Protein AF-A0A8B8E9V6-F1 (afdb_monomer_lite)

Sequence (144 aa):
MQKLHNLKGKLLKSVQPKSGNVPADVASTQSGDLVYSDYHDRSINLVSGTQIHTLIKLRGWKPLGLCIAYFGSLLVIKASDDGKQTKVVCHSHSMEQHSIQWDDQADAVVVVSAAGILRFMYTGPPSTHRESSRPYGITTDPDV

Secondary structure (DSSP, 8-state):
-EEEE-TT--EEEEE--TTSSPPS-EEE-TTS-EEEEETTTTEEEEEETTEEEEEEE-SSEEEEEEEE-TTS-EEEEEEETTSS-EEEEEEETTEEEEEEEEETTTTEEEEEETTS-EEEEEEPP--SS------S-----TT-

Organism: Crassostrea virginica (NCBI:txid6565)

Radius of gyration: 17.25 Å; chains: 1; bounding box: 38×28×51 Å

Foldseek 3Di:
DDFDADPVRHTDADEQPPVNDDFLEWDADPVRWIWTFDQVQQFIWIHDHHDIDTLDHDDQKGWHDWDAANQRWIWTWIAGPV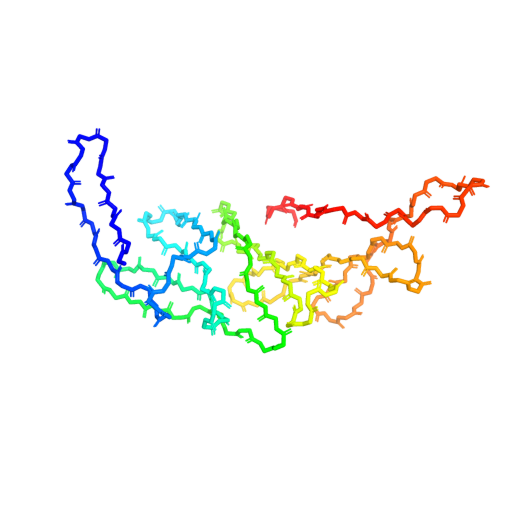RPWIKIFIDDPSQTAWMWTQDPVVLWIWIAGSVRHTDDTGHDDDDPDPDRPHDPDDDDRSVD

Structure (mmCIF, N/CA/C/O backbone):
data_AF-A0A8B8E9V6-F1
#
_entry.id   AF-A0A8B8E9V6-F1
#
loop_
_atom_site.group_PDB
_atom_site.id
_atom_site.type_symbol
_atom_site.label_atom_id
_atom_site.label_alt_id
_atom_site.label_comp_id
_atom_site.label_asym_id
_atom_site.label_entity_id
_atom_site.label_seq_id
_atom_site.pdbx_PDB_ins_code
_atom_site.Cartn_x
_atom_site.Cartn_y
_atom_site.Cartn_z
_atom_site.occupancy
_atom_site.B_iso_or_equiv
_atom_site.auth_seq_id
_atom_site.auth_comp_id
_atom_site.auth_asym_id
_atom_site.auth_atom_id
_atom_site.pdbx_PDB_model_num
ATOM 1 N N . MET A 1 1 ? -19.086 1.839 8.302 1.00 74.56 1 MET A N 1
ATOM 2 C CA . MET A 1 1 ? -18.579 1.798 9.697 1.00 74.56 1 MET A CA 1
ATOM 3 C C . MET A 1 1 ? -17.810 0.501 9.879 1.00 74.56 1 MET A C 1
ATOM 5 O O . MET A 1 1 ? -18.382 -0.546 9.604 1.00 74.56 1 MET A O 1
ATOM 9 N N . GLN A 1 2 ? -16.540 0.559 10.282 1.00 75.62 2 GLN A N 1
ATOM 10 C CA . GLN A 1 2 ? -15.755 -0.626 10.627 1.00 75.62 2 GLN A CA 1
ATOM 11 C C . GLN A 1 2 ? -15.931 -0.961 12.104 1.00 75.62 2 GLN A C 1
ATOM 13 O O . GLN A 1 2 ? -15.924 -0.073 12.956 1.00 75.62 2 GLN A O 1
ATOM 18 N N . LYS A 1 3 ? -16.094 -2.249 12.394 1.00 82.19 3 LYS A N 1
ATOM 19 C CA . LYS A 1 3 ? -16.312 -2.772 13.739 1.00 82.19 3 LYS A CA 1
ATOM 20 C C . LYS A 1 3 ? -15.328 -3.905 13.991 1.00 82.19 3 LYS A C 1
ATOM 22 O O . LYS A 1 3 ? -15.264 -4.846 13.207 1.00 82.19 3 LYS A O 1
ATOM 27 N N . LEU A 1 4 ? -14.576 -3.804 15.080 1.00 78.38 4 LEU A N 1
ATOM 28 C CA . LEU A 1 4 ? -13.668 -4.844 15.541 1.00 78.38 4 LEU A CA 1
ATOM 29 C C . LEU A 1 4 ? -14.365 -5.651 16.628 1.00 78.38 4 LEU A C 1
ATOM 31 O O . LEU A 1 4 ? -14.780 -5.085 17.640 1.00 78.38 4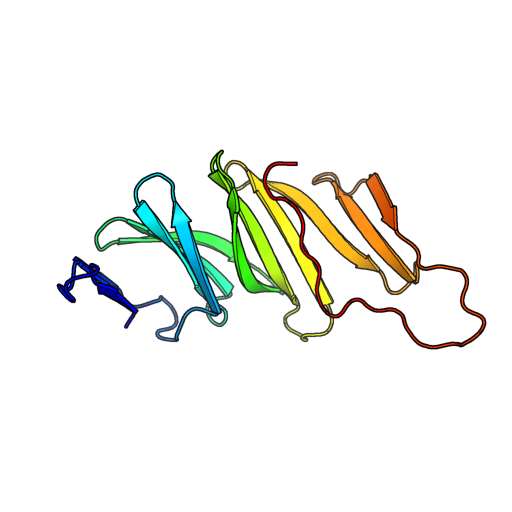 LEU A O 1
ATOM 35 N N . HIS A 1 5 ? -14.449 -6.962 16.444 1.00 85.56 5 HIS A N 1
ATOM 36 C CA . HIS A 1 5 ? -15.003 -7.885 17.426 1.00 85.56 5 HIS A CA 1
ATOM 37 C C . HIS A 1 5 ? -13.908 -8.811 17.956 1.00 85.56 5 HIS A C 1
ATOM 39 O O . HIS A 1 5 ? -12.974 -9.148 17.233 1.00 85.56 5 HIS A O 1
ATOM 45 N N . ASN A 1 6 ? -14.020 -9.239 19.214 1.00 85.25 6 ASN A N 1
ATOM 46 C CA . ASN A 1 6 ? -13.220 -10.363 19.697 1.00 85.25 6 ASN A CA 1
ATOM 47 C C . ASN A 1 6 ? -13.800 -11.700 19.196 1.00 85.25 6 ASN A C 1
ATOM 49 O O . ASN A 1 6 ? -14.915 -11.749 18.682 1.00 85.25 6 ASN A O 1
ATOM 53 N N . LEU A 1 7 ? -13.080 -12.805 19.417 1.00 92.12 7 LEU A N 1
ATOM 54 C CA . LEU A 1 7 ? -13.516 -14.151 19.006 1.00 92.12 7 LEU A CA 1
ATOM 55 C C . LEU A 1 7 ? -14.828 -14.618 19.665 1.00 92.12 7 LEU A C 1
ATOM 57 O O . LEU A 1 7 ? -15.448 -15.565 19.199 1.00 92.12 7 LEU A O 1
ATOM 61 N N . LYS A 1 8 ? -15.273 -13.949 20.737 1.00 95.69 8 LYS A N 1
ATOM 62 C CA . LYS A 1 8 ? -16.569 -14.186 21.394 1.00 95.69 8 LYS A CA 1
ATOM 63 C C . LYS A 1 8 ? -17.690 -13.293 20.831 1.00 95.69 8 LYS A C 1
ATOM 65 O O . LYS A 1 8 ? -18.775 -13.257 21.399 1.00 95.69 8 LYS A O 1
ATOM 70 N N . GLY A 1 9 ? -17.427 -12.517 19.7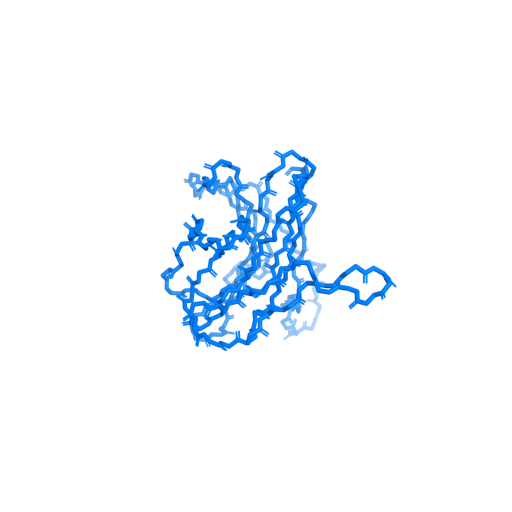76 1.00 91.50 9 GLY A N 1
ATOM 71 C CA . GLY A 1 9 ? -18.377 -11.597 19.143 1.00 91.50 9 GLY A CA 1
ATOM 72 C C . GLY A 1 9 ? -18.549 -10.240 19.841 1.00 91.50 9 GLY A C 1
ATOM 73 O O . GLY A 1 9 ? -19.269 -9.376 19.335 1.00 91.50 9 GLY A O 1
ATOM 74 N N . LYS A 1 10 ? -17.875 -9.984 20.972 1.00 93.44 10 LYS A N 1
ATOM 75 C CA . LYS A 1 10 ? -17.970 -8.695 21.683 1.00 93.44 10 LYS A CA 1
ATOM 76 C C . LYS A 1 10 ? -17.322 -7.590 20.850 1.00 93.44 10 LYS A C 1
ATOM 78 O O . LYS A 1 10 ? -16.154 -7.706 20.484 1.00 93.44 10 LYS A O 1
ATOM 83 N N . LEU A 1 11 ? -18.057 -6.504 20.615 1.00 88.31 11 LEU A N 1
ATOM 84 C CA . LEU A 1 11 ? -17.540 -5.292 19.978 1.00 88.31 11 LEU A CA 1
ATOM 85 C C . LEU A 1 11 ? -16.452 -4.655 20.858 1.00 88.31 11 LEU A C 1
ATOM 87 O O . LEU A 1 11 ? -16.696 -4.352 22.026 1.00 88.31 11 LEU A O 1
ATOM 91 N N . LEU A 1 12 ? -15.261 -4.463 20.295 1.00 81.56 12 LEU A N 1
ATOM 92 C CA . LEU A 1 12 ? -14.113 -3.837 20.950 1.00 81.56 12 LEU A CA 1
ATOM 93 C C . LEU A 1 12 ? -13.917 -2.388 20.502 1.00 81.56 12 LEU A C 1
ATOM 95 O O . LEU A 1 12 ? -13.723 -1.510 21.336 1.00 81.56 12 LEU A O 1
ATOM 99 N N . LYS A 1 13 ? -13.956 -2.137 19.189 1.00 79.62 13 LYS A N 1
ATOM 100 C CA . LYS A 1 13 ? -13.761 -0.807 18.592 1.00 79.62 13 LYS A CA 1
ATOM 101 C C . LYS A 1 13 ? -14.760 -0.609 17.455 1.00 79.62 13 LYS A C 1
ATOM 103 O O . LYS A 1 13 ? -15.102 -1.559 16.752 1.00 79.62 13 LYS A O 1
ATOM 108 N N . SER A 1 14 ? -15.208 0.626 17.263 1.00 85.06 14 SER A N 1
ATOM 109 C CA . SER A 1 14 ? -16.033 1.027 16.126 1.00 85.06 14 SER A CA 1
ATOM 110 C C . SER A 1 14 ? -15.533 2.364 15.612 1.00 85.06 14 SER A C 1
ATOM 112 O O . SER A 1 14 ? -15.409 3.313 16.382 1.00 85.06 14 SER A O 1
ATOM 114 N N . VAL A 1 15 ? -15.242 2.433 14.320 1.00 85.25 15 VAL A N 1
ATOM 115 C CA . VAL A 1 15 ? -14.658 3.613 13.689 1.00 85.25 15 VAL A CA 1
ATOM 116 C C . VAL A 1 15 ? -15.256 3.800 12.303 1.00 85.25 15 VAL A C 1
ATOM 118 O O . VAL A 1 15 ? -15.555 2.835 11.593 1.00 85.25 15 VAL A O 1
ATOM 121 N N . GLN A 1 16 ? -15.488 5.045 11.908 1.00 89.00 16 GLN A N 1
ATOM 122 C CA . GLN A 1 16 ? -15.926 5.360 10.557 1.00 89.00 16 GLN A CA 1
ATOM 123 C C . GLN A 1 16 ? -14.704 5.753 9.722 1.00 89.00 16 GLN A C 1
ATOM 125 O O . GLN A 1 16 ? -14.058 6.740 10.065 1.00 89.00 16 GLN A O 1
ATOM 130 N N . PRO A 1 17 ? -14.372 5.004 8.654 1.00 88.88 17 PRO A N 1
ATOM 131 C CA . PRO A 1 17 ? -13.321 5.403 7.722 1.00 88.88 17 PRO A CA 1
ATOM 132 C C . PRO A 1 17 ? -13.578 6.802 7.163 1.00 88.88 17 PRO A C 1
ATOM 134 O O . PRO A 1 17 ? -14.738 7.204 7.033 1.00 88.88 17 PRO A O 1
ATOM 137 N N . LYS A 1 18 ? -12.515 7.532 6.811 1.00 89.69 18 LYS A N 1
ATOM 138 C CA . LYS A 1 18 ? -12.615 8.935 6.377 1.00 89.69 18 LYS A CA 1
ATOM 139 C C . LYS A 1 18 ? -13.528 9.123 5.169 1.00 89.69 18 LYS A C 1
ATOM 141 O O . LYS A 1 18 ? -14.359 10.025 5.186 1.00 89.69 18 LYS A O 1
ATOM 146 N N . SER A 1 19 ? -13.419 8.263 4.157 1.00 92.62 19 SER A N 1
ATOM 147 C CA . SER A 1 19 ? -14.313 8.317 2.993 1.00 92.62 19 SER A CA 1
ATOM 148 C C . SER A 1 19 ? -15.717 7.766 3.258 1.00 92.62 19 SER A C 1
ATOM 150 O O . SER A 1 19 ? -16.581 7.850 2.391 1.00 92.62 19 SER A O 1
ATOM 152 N N . GLY A 1 20 ? -15.955 7.159 4.425 1.00 90.88 20 GLY A N 1
ATOM 153 C CA . GLY A 1 20 ? -17.183 6.431 4.743 1.00 90.88 20 GLY A CA 1
ATOM 154 C C . GLY A 1 20 ? -17.291 5.048 4.087 1.00 90.88 20 GLY A C 1
ATOM 155 O O . GLY A 1 20 ? -18.161 4.270 4.487 1.00 90.88 20 GLY A O 1
ATOM 156 N N . ASN A 1 21 ? -16.397 4.715 3.151 1.00 90.69 21 ASN A N 1
ATOM 157 C CA . ASN A 1 21 ? -16.391 3.447 2.423 1.00 90.69 21 ASN A CA 1
ATOM 158 C C . ASN A 1 21 ? -15.693 2.328 3.202 1.00 90.69 21 ASN A C 1
ATOM 160 O O . ASN A 1 21 ? -15.050 2.551 4.230 1.00 90.69 21 ASN A O 1
ATOM 164 N N . VAL A 1 22 ? -15.836 1.099 2.707 1.00 89.56 22 VAL A N 1
ATOM 165 C CA . VAL A 1 22 ? -15.063 -0.041 3.203 1.00 89.56 22 VAL A CA 1
ATOM 166 C C . VAL A 1 22 ? -13.599 0.150 2.784 1.00 89.56 22 VAL A C 1
ATOM 168 O O . VAL A 1 22 ? -13.350 0.447 1.614 1.00 89.56 22 VAL A O 1
ATOM 171 N N . PRO A 1 23 ? -12.634 0.016 3.708 1.00 93.50 23 PRO A N 1
ATOM 172 C CA . PRO A 1 23 ? -11.223 0.038 3.354 1.00 93.50 23 PRO A CA 1
ATOM 173 C C . PRO A 1 23 ? -10.863 -1.059 2.359 1.00 93.50 23 PRO A C 1
ATOM 175 O O . PRO A 1 23 ? -11.450 -2.140 2.400 1.00 93.50 23 PRO A O 1
ATOM 178 N N . ALA A 1 24 ? -9.903 -0.777 1.481 1.00 94.12 24 ALA A N 1
ATOM 179 C CA . ALA A 1 24 ? -9.452 -1.755 0.494 1.00 94.12 24 ALA A CA 1
ATOM 180 C C . ALA A 1 24 ? -8.688 -2.913 1.153 1.00 94.12 24 ALA A C 1
ATOM 182 O O . ALA A 1 24 ? -8.791 -4.047 0.699 1.00 94.12 24 ALA A O 1
ATOM 183 N N . ASP A 1 25 ? -7.978 -2.624 2.243 1.00 94.31 25 ASP A N 1
ATOM 184 C CA . ASP A 1 25 ? -7.252 -3.595 3.047 1.00 94.31 25 ASP A CA 1
ATOM 185 C C . ASP A 1 25 ? -7.065 -3.094 4.489 1.00 94.31 25 ASP A C 1
ATOM 187 O O . ASP A 1 25 ? -7.196 -1.894 4.780 1.00 94.31 25 ASP A O 1
ATOM 191 N N . VAL A 1 26 ? -6.767 -4.024 5.398 1.00 92.25 26 VAL A N 1
ATOM 192 C CA . VAL A 1 26 ? -6.490 -3.765 6.812 1.00 92.25 26 VAL A CA 1
ATOM 193 C C . VAL A 1 26 ? -5.322 -4.615 7.311 1.00 92.25 26 VAL A C 1
ATOM 195 O O . VAL A 1 26 ? -5.208 -5.793 6.999 1.00 92.25 26 VAL A O 1
ATOM 198 N N . ALA A 1 27 ? -4.496 -4.033 8.170 1.00 91.62 27 ALA A N 1
ATOM 199 C CA . ALA A 1 27 ? -3.425 -4.716 8.885 1.00 91.62 27 ALA A CA 1
ATOM 200 C C . ALA A 1 27 ? -3.442 -4.307 10.363 1.00 91.62 27 ALA A C 1
ATOM 202 O O . ALA A 1 27 ? -4.014 -3.277 10.728 1.00 91.62 27 ALA A O 1
ATOM 203 N N . SER A 1 28 ? -2.814 -5.095 11.230 1.00 88.25 28 SER A N 1
ATOM 204 C CA . SER A 1 28 ? -2.644 -4.753 12.645 1.00 88.25 28 SER A CA 1
ATOM 205 C C . SER A 1 28 ? -1.192 -4.425 12.965 1.00 88.25 28 SER A C 1
ATOM 207 O O . SER A 1 28 ? -0.286 -5.116 12.506 1.00 88.25 28 SER A O 1
ATOM 209 N N . THR A 1 29 ? -0.969 -3.411 13.793 1.00 87.94 29 THR A N 1
ATOM 210 C CA . THR A 1 29 ? 0.343 -3.122 14.381 1.00 87.94 29 THR A CA 1
ATOM 211 C C . THR A 1 29 ? 0.671 -4.119 15.497 1.00 87.94 29 THR A C 1
ATOM 213 O O . THR A 1 29 ? -0.217 -4.785 16.036 1.00 87.94 29 THR A O 1
ATOM 216 N N . GLN A 1 30 ? 1.934 -4.157 15.934 1.00 84.44 30 GLN A N 1
ATOM 217 C CA . GLN A 1 30 ? 2.335 -4.920 17.125 1.00 84.44 30 GLN A CA 1
ATOM 218 C C . GLN A 1 30 ? 1.602 -4.480 18.405 1.00 84.44 30 GLN A C 1
ATOM 220 O O . GLN A 1 30 ? 1.372 -5.296 19.293 1.00 84.44 30 GLN A O 1
ATOM 225 N N . SER A 1 31 ? 1.195 -3.208 18.499 1.00 85.50 31 SER A N 1
ATOM 226 C CA . SER A 1 31 ? 0.393 -2.693 19.618 1.00 85.50 31 SER A CA 1
ATOM 227 C C . SER A 1 31 ? -1.086 -3.106 19.560 1.00 85.50 31 SER A C 1
ATOM 229 O O . SER A 1 31 ? -1.841 -2.795 20.480 1.00 85.50 31 SER A O 1
ATOM 231 N N . GLY A 1 32 ? -1.521 -3.796 18.499 1.00 84.69 32 GLY A N 1
ATOM 232 C CA . GLY A 1 32 ? -2.918 -4.189 18.292 1.00 84.69 32 GLY A CA 1
ATOM 233 C C . GLY A 1 32 ? -3.816 -3.058 17.772 1.00 84.69 32 GLY A C 1
ATOM 234 O O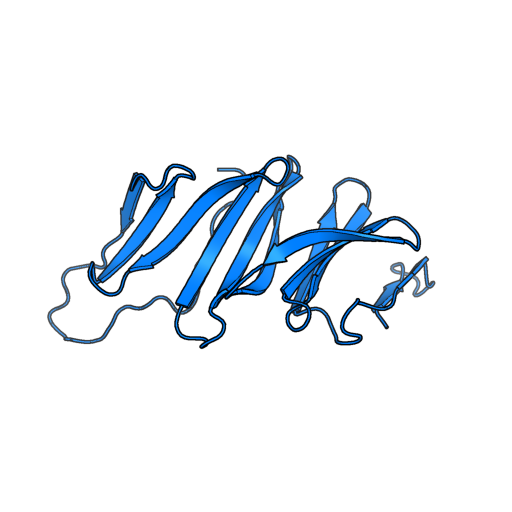 . GLY A 1 32 ? -5.047 -3.143 17.861 1.00 84.69 32 GLY A O 1
ATOM 235 N N . ASP A 1 33 ? -3.223 -1.988 17.243 1.00 87.50 33 ASP A N 1
ATOM 236 C CA . ASP A 1 33 ? -3.949 -0.948 16.520 1.00 87.50 33 ASP A CA 1
ATOM 237 C C . ASP A 1 33 ? -4.144 -1.341 15.056 1.00 87.50 33 ASP A C 1
ATOM 239 O O . ASP A 1 33 ? -3.394 -2.141 14.501 1.00 87.50 33 ASP A O 1
ATOM 243 N N . LEU A 1 34 ? -5.194 -0.808 14.433 1.00 90.12 34 LEU A N 1
ATOM 244 C CA . LEU A 1 34 ? -5.576 -1.173 13.072 1.00 90.12 34 LEU A CA 1
ATOM 245 C C . LEU A 1 34 ? -5.073 -0.113 12.100 1.00 90.12 34 LEU A C 1
ATOM 247 O O . LEU A 1 34 ? -5.319 1.073 12.294 1.00 90.12 34 LEU A O 1
ATOM 251 N N . VAL A 1 35 ? -4.413 -0.538 11.033 1.00 92.81 35 VAL A N 1
ATOM 252 C CA . VAL A 1 35 ? -4.058 0.302 9.891 1.00 92.81 35 VAL A CA 1
ATOM 253 C C . VAL A 1 35 ? -4.927 -0.108 8.716 1.00 92.81 35 VAL A C 1
ATOM 255 O O . VAL A 1 35 ? -5.128 -1.295 8.488 1.00 92.81 35 VAL A O 1
ATOM 258 N N . TYR A 1 36 ? -5.464 0.857 7.977 1.00 94.00 36 TYR A N 1
ATOM 259 C CA . TYR A 1 36 ? -6.315 0.583 6.823 1.00 94.00 36 TYR A CA 1
ATOM 260 C C . TYR A 1 36 ? -6.002 1.483 5.633 1.00 94.00 36 TYR A C 1
ATOM 262 O O . TYR A 1 36 ? -5.565 2.629 5.798 1.00 94.00 36 TYR A O 1
ATOM 270 N N . SER A 1 37 ? -6.264 0.969 4.431 1.00 95.88 37 SER A N 1
ATOM 271 C CA . SER A 1 37 ? -6.154 1.710 3.174 1.00 95.88 37 SER A CA 1
ATOM 272 C C . SER A 1 37 ? -7.513 2.284 2.776 1.00 95.88 37 SER A C 1
ATOM 274 O O . SER A 1 37 ? -8.490 1.571 2.550 1.00 95.88 37 SER A O 1
ATOM 276 N N . ASP A 1 38 ? -7.592 3.607 2.679 1.00 95.81 38 ASP A N 1
ATOM 277 C CA . ASP A 1 38 ? -8.765 4.312 2.176 1.00 95.81 38 ASP A CA 1
ATOM 278 C C . ASP A 1 38 ? -8.562 4.641 0.694 1.00 95.81 38 ASP A C 1
ATOM 280 O O . ASP A 1 38 ? -7.907 5.624 0.331 1.00 95.81 38 ASP A O 1
ATOM 284 N N . TYR A 1 39 ? -9.111 3.786 -0.169 1.00 95.44 39 TYR A N 1
ATOM 285 C CA . TYR A 1 39 ? -8.973 3.897 -1.621 1.00 95.44 39 TYR A CA 1
ATOM 286 C C . TYR A 1 39 ? -9.487 5.240 -2.162 1.00 95.44 39 TYR A C 1
ATOM 288 O O . TYR A 1 39 ? -8.843 5.869 -3.003 1.00 95.44 39 TYR A O 1
ATOM 296 N N . HIS A 1 40 ? -10.632 5.708 -1.654 1.00 94.50 40 HIS A N 1
ATOM 297 C CA . HIS A 1 40 ? -11.293 6.917 -2.147 1.00 94.50 40 HIS A CA 1
ATOM 298 C C . HIS A 1 40 ? -10.712 8.196 -1.542 1.00 94.50 40 HIS A C 1
ATOM 300 O O . HIS A 1 40 ? -10.577 9.193 -2.252 1.00 94.50 40 HIS A O 1
ATOM 306 N N . ASP A 1 41 ? -10.323 8.172 -0.263 1.00 96.00 41 ASP A N 1
ATOM 307 C CA . ASP A 1 41 ? -9.593 9.294 0.336 1.00 96.00 41 ASP A CA 1
ATOM 308 C C . ASP A 1 41 ? -8.123 9.341 -0.130 1.00 96.00 41 ASP A C 1
ATOM 310 O O . ASP A 1 41 ? -7.460 10.363 0.039 1.00 96.00 41 ASP A O 1
ATOM 314 N N . ARG A 1 42 ? -7.597 8.282 -0.762 1.00 96.38 42 ARG A N 1
ATOM 315 C CA . ARG A 1 42 ? -6.179 8.147 -1.149 1.00 96.38 42 ARG A CA 1
ATOM 316 C C . ARG A 1 42 ? -5.244 8.238 0.055 1.00 96.38 42 ARG A C 1
ATOM 318 O O . ARG A 1 42 ? -4.251 8.971 0.038 1.00 96.38 42 ARG A O 1
ATOM 325 N N . SER A 1 43 ? -5.578 7.545 1.136 1.00 96.31 43 SER A N 1
ATOM 326 C CA . SER A 1 43 ? -4.807 7.627 2.377 1.00 96.31 43 SER A CA 1
ATOM 327 C C . SER A 1 43 ? -4.648 6.286 3.068 1.00 96.31 43 SER A C 1
ATOM 329 O O . SER A 1 43 ? -5.442 5.368 2.890 1.00 96.31 43 SER A O 1
ATOM 331 N N . ILE A 1 44 ? -3.598 6.190 3.874 1.00 95.56 44 ILE A N 1
ATOM 332 C CA . ILE A 1 44 ? -3.390 5.090 4.807 1.00 95.56 44 ILE A CA 1
ATOM 333 C C . ILE A 1 44 ? -3.533 5.663 6.201 1.00 95.56 44 ILE A C 1
ATOM 335 O O . ILE A 1 44 ? -2.941 6.700 6.519 1.00 95.56 44 ILE A O 1
ATOM 339 N N . ASN A 1 45 ? -4.347 5.011 7.019 1.00 95.00 45 ASN A N 1
ATOM 340 C CA . ASN A 1 45 ? -4.789 5.562 8.286 1.00 95.00 45 ASN A CA 1
ATOM 341 C C . ASN A 1 45 ? -4.598 4.552 9.412 1.00 95.00 45 ASN A C 1
ATOM 343 O O . ASN A 1 45 ? -4.902 3.376 9.245 1.00 95.00 45 ASN A O 1
ATOM 347 N N . LEU A 1 46 ? -4.138 5.040 10.559 1.00 93.19 46 LEU A N 1
ATOM 348 C CA . LEU A 1 46 ? -4.028 4.313 11.816 1.00 93.19 46 LEU A CA 1
ATOM 349 C C . LEU A 1 46 ? -5.242 4.623 12.693 1.00 93.19 46 LEU A C 1
ATOM 351 O O . LEU A 1 46 ? -5.594 5.787 12.889 1.00 93.19 46 LEU A O 1
ATOM 355 N N . VAL A 1 47 ? -5.841 3.582 13.254 1.00 91.75 47 VAL A N 1
ATOM 356 C CA . VAL A 1 47 ? -6.906 3.648 14.250 1.00 91.75 47 VAL A CA 1
ATOM 357 C C . VAL A 1 47 ? -6.313 3.290 15.603 1.00 91.75 47 VAL A C 1
ATOM 359 O O . VAL A 1 47 ? -6.059 2.115 15.875 1.00 91.75 47 VAL A O 1
ATOM 362 N N . SER A 1 48 ? -6.141 4.296 16.460 1.00 87.94 48 SER A N 1
ATOM 363 C CA . SER A 1 48 ? -5.718 4.106 17.848 1.00 87.94 48 SER A CA 1
ATOM 364 C C . SER A 1 48 ? -6.853 4.513 18.783 1.00 87.94 48 SER A C 1
ATOM 366 O O . SER A 1 48 ? -7.322 5.653 18.782 1.00 87.94 48 SER A O 1
ATOM 368 N N . GLY A 1 49 ? -7.379 3.538 19.525 1.00 83.88 49 GLY A N 1
ATOM 369 C CA . GLY A 1 49 ? -8.621 3.702 20.284 1.00 83.88 49 GLY A CA 1
ATOM 370 C C . GLY A 1 49 ? -9.800 4.115 19.390 1.00 83.88 49 GLY A C 1
ATOM 371 O O . GLY A 1 49 ? -10.263 3.325 18.566 1.00 83.88 49 GLY A O 1
ATOM 372 N N . THR A 1 50 ? -10.293 5.341 19.580 1.00 83.06 50 THR A N 1
ATOM 373 C CA . THR A 1 50 ? -11.392 5.953 18.808 1.00 83.06 50 THR A CA 1
ATOM 374 C C . THR A 1 50 ? -10.917 6.992 17.788 1.00 83.06 50 THR A C 1
ATOM 376 O O . THR A 1 50 ? -11.738 7.548 17.059 1.00 83.06 50 THR A O 1
ATOM 379 N N . GLN A 1 51 ? -9.613 7.270 17.730 1.00 88.69 51 GLN A N 1
ATOM 380 C CA . GLN A 1 51 ? -9.037 8.299 16.870 1.00 88.69 51 GLN A CA 1
ATOM 381 C C . GLN A 1 51 ? -8.508 7.699 15.568 1.00 88.69 51 GLN A C 1
ATOM 383 O O . GLN A 1 51 ? -8.055 6.554 15.527 1.00 88.69 51 GLN A O 1
ATOM 388 N N . ILE A 1 52 ? -8.556 8.500 14.501 1.00 92.69 52 ILE A N 1
ATOM 389 C CA . ILE A 1 52 ? -7.997 8.162 13.192 1.00 92.69 52 ILE A CA 1
ATOM 390 C C . ILE A 1 52 ? -6.891 9.157 12.866 1.00 92.69 52 ILE A C 1
ATOM 392 O O . ILE A 1 52 ? -7.152 10.352 12.715 1.00 92.69 52 ILE A O 1
ATOM 396 N N . HIS A 1 53 ? -5.679 8.651 12.668 1.00 94.00 53 HIS A N 1
ATOM 397 C CA . HIS A 1 53 ? -4.534 9.430 12.208 1.00 94.00 53 HIS A CA 1
ATOM 398 C C . HIS A 1 53 ? -4.178 9.020 10.780 1.00 94.00 53 HIS A C 1
ATOM 400 O O . HIS A 1 53 ? -4.045 7.835 10.487 1.00 94.00 53 HIS A O 1
ATOM 406 N N . THR A 1 54 ? -4.007 9.983 9.875 1.00 95.25 54 THR A N 1
ATOM 407 C CA . THR A 1 54 ? -3.491 9.686 8.532 1.00 95.25 54 THR A CA 1
ATOM 408 C C . THR A 1 54 ? -1.979 9.553 8.602 1.00 95.25 54 THR A C 1
ATOM 410 O O . THR A 1 54 ? -1.300 10.525 8.918 1.00 95.25 54 THR A O 1
ATOM 413 N N . LEU A 1 55 ? -1.470 8.362 8.291 1.00 92.81 55 LEU A N 1
ATOM 414 C CA . LEU A 1 55 ? -0.036 8.089 8.221 1.00 92.81 55 LEU A CA 1
ATOM 415 C C . LEU A 1 55 ? 0.546 8.586 6.898 1.00 92.81 55 LEU A C 1
ATOM 417 O O . LEU A 1 55 ? 1.589 9.231 6.873 1.00 92.81 55 LEU A O 1
ATOM 421 N N . ILE A 1 56 ? -0.142 8.286 5.791 1.00 92.94 56 ILE A N 1
ATOM 422 C CA . ILE A 1 56 ? 0.329 8.579 4.435 1.00 92.94 56 ILE A CA 1
ATOM 423 C C . ILE A 1 56 ? -0.837 9.120 3.611 1.00 92.94 56 ILE A C 1
ATOM 425 O O . ILE A 1 56 ? -1.924 8.537 3.594 1.00 92.94 56 ILE A O 1
ATOM 429 N N . LYS A 1 57 ? -0.602 10.223 2.894 1.00 95.12 57 LYS A N 1
ATOM 430 C CA . LYS A 1 57 ? -1.522 10.768 1.890 1.00 95.12 57 LYS A CA 1
ATOM 431 C C . LYS A 1 57 ? -0.897 10.610 0.510 1.00 95.12 57 LYS A C 1
ATOM 433 O O . LYS A 1 57 ? 0.201 11.103 0.265 1.00 95.12 57 LYS A O 1
ATOM 438 N N . LEU A 1 58 ? -1.599 9.931 -0.387 1.00 93.75 58 LEU A N 1
ATOM 439 C CA . LEU A 1 58 ? -1.123 9.631 -1.730 1.00 93.75 58 LEU A CA 1
ATOM 440 C C . LEU A 1 58 ? -1.683 10.648 -2.737 1.00 93.75 58 LEU A C 1
ATOM 442 O O . LEU A 1 58 ? -2.861 11.006 -2.702 1.00 93.75 58 LEU A O 1
ATOM 446 N N . ARG A 1 59 ? -0.823 11.130 -3.642 1.00 94.31 59 ARG A N 1
ATOM 447 C CA . ARG A 1 59 ? -1.189 12.008 -4.767 1.00 94.31 59 ARG A CA 1
ATOM 448 C C . ARG A 1 59 ? -0.968 11.258 -6.075 1.00 94.31 59 ARG A C 1
ATOM 450 O O . ARG A 1 59 ? 0.138 10.776 -6.285 1.00 94.31 59 ARG A O 1
ATOM 457 N N . GLY A 1 60 ? -1.986 11.156 -6.930 1.00 96.00 60 GLY A N 1
ATOM 458 C CA . GLY A 1 60 ? -1.904 10.398 -8.188 1.00 96.00 60 GLY A CA 1
ATOM 459 C C . GLY A 1 60 ? -1.996 8.874 -8.028 1.00 96.00 60 GLY A C 1
ATOM 460 O O . GLY A 1 60 ? -1.908 8.152 -9.019 1.00 96.00 60 GLY A O 1
ATOM 461 N N . TRP A 1 61 ? -2.146 8.383 -6.792 1.00 96.31 61 TRP A N 1
ATOM 462 C CA . TRP A 1 61 ? -2.191 6.961 -6.458 1.00 96.31 61 TRP A CA 1
ATOM 463 C C . TRP A 1 61 ? -3.308 6.671 -5.459 1.00 96.31 61 TRP A C 1
ATOM 465 O O . TRP A 1 61 ? -3.608 7.496 -4.589 1.00 96.31 61 TRP A O 1
ATOM 475 N N . LYS A 1 62 ? -3.848 5.456 -5.530 1.00 96.25 62 LYS A N 1
ATOM 476 C CA . LYS A 1 62 ? -4.859 4.918 -4.621 1.00 96.25 62 LYS A CA 1
ATOM 477 C C . LYS A 1 62 ? -4.309 3.668 -3.932 1.00 96.25 62 LYS A C 1
ATOM 479 O O . LYS A 1 62 ? -3.812 2.776 -4.624 1.00 96.25 62 LYS A O 1
ATOM 484 N N . PRO A 1 63 ? -4.351 3.594 -2.592 1.00 96.00 63 PRO A N 1
ATOM 485 C CA . PRO A 1 63 ? -3.840 2.436 -1.877 1.00 96.00 63 PRO A CA 1
ATOM 486 C C . PRO A 1 63 ? -4.800 1.254 -2.055 1.00 96.00 63 PRO A C 1
ATOM 488 O O . PRO A 1 63 ? -6.017 1.425 -1.988 1.00 96.00 63 PRO A O 1
ATOM 491 N N . LEU A 1 64 ? -4.236 0.073 -2.286 1.00 94.06 64 LEU A N 1
ATOM 492 C CA . LEU A 1 64 ? -4.947 -1.192 -2.425 1.00 94.06 64 LEU A CA 1
ATOM 493 C C . LEU A 1 64 ? -4.630 -2.064 -1.209 1.00 94.06 64 LEU A C 1
ATOM 495 O O . LEU A 1 64 ? -5.386 -2.041 -0.243 1.00 94.06 64 LEU A O 1
ATOM 499 N N . GLY A 1 65 ? -3.487 -2.749 -1.240 1.00 92.31 65 GLY A N 1
ATOM 500 C CA . GLY A 1 65 ? -3.037 -3.674 -0.203 1.00 92.31 65 GLY A CA 1
ATOM 501 C C . GLY A 1 65 ? -2.048 -3.058 0.784 1.00 92.31 65 GLY A C 1
ATOM 502 O O . GLY A 1 65 ? -1.301 -2.135 0.439 1.00 92.31 65 GLY A O 1
ATOM 503 N N . LEU A 1 66 ? -2.033 -3.598 2.000 1.00 92.94 66 LEU A N 1
ATOM 504 C CA . LEU A 1 66 ? -1.152 -3.218 3.095 1.00 92.94 66 LEU A CA 1
ATOM 505 C C . LEU A 1 66 ? -0.503 -4.453 3.719 1.00 92.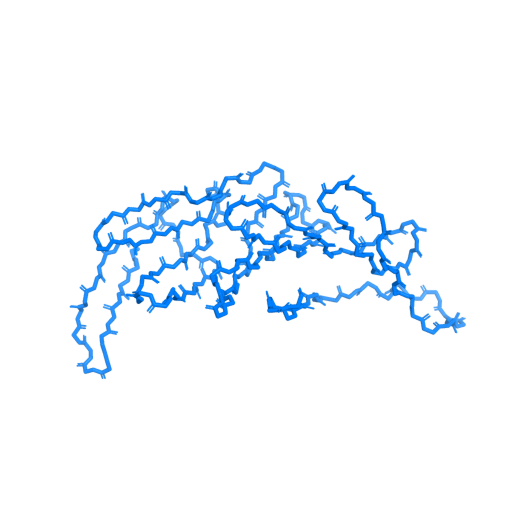94 66 LEU A C 1
ATOM 507 O O . LEU A 1 66 ? -1.140 -5.480 3.922 1.00 92.94 66 LEU A O 1
ATOM 511 N N . CYS A 1 67 ? 0.757 -4.322 4.117 1.00 91.06 67 CYS A N 1
ATOM 512 C CA . CYS A 1 67 ? 1.409 -5.293 4.987 1.00 91.06 67 CYS A CA 1
ATOM 513 C C . CYS A 1 67 ? 2.265 -4.555 6.019 1.00 91.06 67 CYS A C 1
ATOM 515 O O . CYS A 1 67 ? 2.952 -3.591 5.683 1.00 91.06 67 CYS A O 1
ATOM 517 N N . ILE A 1 68 ? 2.190 -4.983 7.280 1.00 87.81 68 ILE A N 1
ATOM 518 C CA . ILE A 1 68 ? 3.020 -4.456 8.365 1.00 87.81 68 ILE A CA 1
ATOM 519 C C . ILE A 1 68 ? 4.053 -5.521 8.715 1.00 87.81 68 ILE A C 1
ATOM 521 O O . ILE A 1 68 ? 3.691 -6.620 9.131 1.00 87.81 68 ILE A O 1
ATOM 525 N N . ALA A 1 69 ? 5.322 -5.170 8.537 1.00 83.56 69 ALA A N 1
ATOM 526 C CA . ALA A 1 69 ? 6.475 -5.979 8.905 1.00 83.56 69 ALA A CA 1
ATOM 527 C C . ALA A 1 69 ? 6.660 -6.027 10.424 1.00 83.56 69 ALA A C 1
ATOM 529 O O . ALA A 1 69 ? 6.159 -5.162 11.157 1.00 83.56 69 ALA A O 1
ATOM 530 N N . TYR A 1 70 ? 7.450 -6.990 10.902 1.00 74.00 70 TYR A N 1
ATOM 531 C CA . TYR A 1 70 ? 7.679 -7.161 12.335 1.00 74.00 70 TYR A CA 1
ATOM 532 C C . TYR A 1 70 ? 8.310 -5.909 12.963 1.00 74.00 70 TYR A C 1
ATOM 534 O O . TYR A 1 70 ? 7.922 -5.509 14.053 1.00 74.00 70 TYR A O 1
ATOM 542 N N . PHE A 1 71 ? 9.195 -5.201 12.259 1.00 75.56 71 PHE A N 1
ATOM 543 C CA . PHE A 1 71 ? 9.809 -3.965 12.771 1.00 75.56 71 PHE A CA 1
ATOM 544 C C . PHE A 1 71 ? 8.990 -2.686 12.523 1.00 75.56 71 PHE A C 1
ATOM 546 O O . PHE A 1 71 ? 9.485 -1.578 12.723 1.00 75.56 71 PHE A O 1
ATOM 553 N N . GLY A 1 72 ? 7.728 -2.814 12.099 1.00 76.44 72 GLY A N 1
ATOM 554 C CA . GLY A 1 72 ? 6.846 -1.672 11.850 1.00 76.44 72 GLY A CA 1
ATOM 555 C C . GLY A 1 72 ? 7.057 -0.992 10.496 1.00 76.44 72 GLY A C 1
ATOM 556 O O . GLY A 1 72 ? 6.467 0.063 10.253 1.00 76.44 72 GLY A O 1
ATOM 557 N N . SER A 1 73 ? 7.855 -1.588 9.603 1.00 87.06 73 SER A N 1
ATOM 558 C CA . SER A 1 73 ? 7.873 -1.195 8.193 1.00 87.06 73 SER A CA 1
ATOM 559 C C . SER A 1 73 ? 6.499 -1.458 7.572 1.00 87.06 73 SER A C 1
ATOM 561 O O . SER A 1 73 ? 5.866 -2.482 7.827 1.00 87.06 73 SER A O 1
ATOM 563 N N . LEU A 1 74 ? 6.017 -0.511 6.776 1.00 90.44 74 LEU A N 1
ATOM 564 C CA . LEU A 1 74 ? 4.726 -0.563 6.110 1.00 90.44 74 LEU A CA 1
ATOM 565 C C . LEU A 1 74 ? 4.940 -0.725 4.609 1.00 90.44 74 LEU A C 1
ATOM 567 O O . LEU A 1 74 ? 5.415 0.189 3.936 1.00 90.44 74 LEU A O 1
ATOM 571 N N . LEU A 1 75 ? 4.524 -1.862 4.076 1.00 92.12 75 LEU A N 1
ATOM 572 C CA . LEU A 1 75 ? 4.457 -2.101 2.647 1.00 92.12 75 LEU A CA 1
ATOM 573 C C . LEU A 1 75 ? 3.081 -1.689 2.131 1.00 92.12 75 LEU A C 1
ATOM 575 O O . LEU A 1 75 ? 2.045 -2.055 2.688 1.00 92.12 75 LEU A O 1
ATOM 579 N N . VAL A 1 76 ? 3.087 -0.914 1.052 1.00 93.31 76 VAL A N 1
ATOM 580 C CA . VAL A 1 76 ? 1.892 -0.377 0.409 1.00 93.31 76 VAL A CA 1
ATOM 581 C C . VAL A 1 76 ? 1.859 -0.820 -1.040 1.00 93.31 76 VAL A C 1
ATOM 583 O O . VAL A 1 76 ? 2.718 -0.432 -1.832 1.00 93.31 76 VAL A O 1
ATOM 586 N N . ILE A 1 77 ? 0.820 -1.559 -1.407 1.00 94.00 77 ILE A N 1
ATOM 587 C CA . ILE A 1 77 ? 0.459 -1.800 -2.801 1.00 94.00 77 ILE A CA 1
ATOM 588 C C . ILE A 1 77 ? -0.493 -0.681 -3.214 1.00 94.00 77 ILE A C 1
ATOM 590 O O . ILE A 1 77 ? -1.515 -0.455 -2.565 1.00 94.00 77 ILE A O 1
ATOM 594 N N . LYS A 1 78 ? -0.173 0.044 -4.283 1.00 93.88 78 LYS A N 1
ATOM 595 C CA . LYS A 1 78 ? -0.979 1.168 -4.773 1.00 93.88 78 LYS A CA 1
ATOM 596 C C . LYS A 1 78 ? -1.127 1.130 -6.288 1.00 93.88 78 LYS A C 1
ATOM 598 O O . LYS A 1 78 ? -0.181 0.786 -6.992 1.00 93.88 78 LYS A O 1
ATOM 603 N N . ALA A 1 79 ? -2.297 1.530 -6.772 1.00 93.56 79 ALA A N 1
ATOM 604 C CA . ALA A 1 79 ? -2.572 1.718 -8.193 1.00 93.56 79 ALA A CA 1
ATOM 605 C C . ALA A 1 79 ? -2.529 3.202 -8.560 1.00 93.56 79 ALA A C 1
ATOM 607 O O . ALA A 1 79 ? -2.861 4.055 -7.733 1.00 93.56 79 ALA A O 1
ATOM 608 N N . SER A 1 80 ? -2.116 3.524 -9.782 1.00 94.19 80 SER A N 1
ATOM 609 C CA . SER A 1 80 ? -2.230 4.880 -10.319 1.00 94.19 80 SER A CA 1
ATOM 610 C C . SER A 1 80 ? -3.703 5.276 -10.458 1.00 94.19 80 SER A C 1
ATOM 612 O O . SER A 1 80 ? -4.587 4.425 -10.571 1.00 94.19 80 SER A O 1
ATOM 614 N N . ASP A 1 81 ? -3.993 6.578 -10.457 1.00 93.44 81 ASP A N 1
ATOM 615 C CA . ASP A 1 81 ? -5.375 7.068 -10.567 1.00 93.44 81 ASP A CA 1
ATOM 616 C C . ASP A 1 81 ? -6.086 6.593 -11.852 1.00 93.44 81 ASP A C 1
ATOM 618 O O . ASP A 1 81 ? -7.303 6.387 -11.820 1.00 93.44 81 ASP A O 1
ATOM 622 N N . ASP A 1 82 ? -5.330 6.379 -12.938 1.00 92.94 82 ASP A N 1
ATOM 623 C CA . ASP A 1 82 ? -5.803 5.843 -14.223 1.00 92.94 82 ASP A CA 1
ATOM 624 C C . ASP A 1 82 ? -5.869 4.303 -14.280 1.00 92.94 82 ASP A C 1
ATOM 626 O O . ASP A 1 82 ? -6.290 3.743 -15.292 1.00 92.94 82 ASP A O 1
ATOM 630 N N . GLY A 1 83 ? -5.453 3.618 -13.210 1.00 88.19 83 GLY A N 1
ATOM 631 C CA . GLY A 1 83 ? -5.476 2.162 -13.084 1.00 88.19 83 GLY A CA 1
ATOM 632 C C . GLY A 1 83 ? -4.463 1.414 -13.954 1.00 88.19 83 GLY A C 1
ATOM 633 O O . GLY A 1 83 ? -4.520 0.188 -14.010 1.00 88.19 83 GLY A O 1
ATOM 634 N N . LYS A 1 84 ? -3.547 2.109 -14.642 1.00 87.56 84 LYS A N 1
ATOM 635 C CA . LYS A 1 84 ? -2.597 1.471 -15.569 1.00 87.56 84 LYS A CA 1
ATOM 636 C C . LYS A 1 84 ? -1.352 0.919 -14.895 1.00 87.56 84 LYS A C 1
ATOM 638 O O . LYS A 1 84 ? -0.723 0.018 -15.442 1.00 87.56 84 LYS A O 1
ATOM 643 N N . GLN A 1 85 ? -0.975 1.471 -13.747 1.00 88.25 85 GLN A N 1
ATOM 644 C CA . GLN A 1 85 ? 0.243 1.099 -13.043 1.00 88.25 85 GLN A CA 1
ATOM 645 C C . GLN A 1 85 ? -0.075 0.612 -11.640 1.00 88.25 85 GLN A C 1
ATOM 647 O O . GLN A 1 85 ? -0.880 1.210 -10.929 1.00 88.25 85 GLN A O 1
ATOM 652 N N . THR A 1 86 ? 0.624 -0.441 -11.227 1.00 90.88 86 THR A N 1
ATOM 653 C CA . THR A 1 86 ? 0.676 -0.884 -9.836 1.00 90.88 86 THR A CA 1
ATOM 654 C C . THR A 1 86 ? 2.107 -0.758 -9.344 1.00 90.88 86 THR A C 1
ATOM 656 O O . THR A 1 86 ? 3.053 -1.123 -10.044 1.00 90.88 86 THR A O 1
ATOM 659 N N . LYS A 1 87 ? 2.259 -0.223 -8.136 1.00 91.81 87 LYS A N 1
ATOM 660 C CA . LYS A 1 87 ? 3.540 -0.049 -7.463 1.00 91.81 87 LYS A CA 1
ATOM 661 C C . LYS A 1 87 ? 3.443 -0.599 -6.051 1.00 91.81 87 LYS A C 1
ATOM 663 O O . LYS A 1 87 ? 2.475 -0.326 -5.342 1.00 91.81 87 LYS A O 1
ATOM 668 N N . VAL A 1 88 ? 4.479 -1.311 -5.641 1.00 93.75 88 VAL A N 1
ATOM 669 C CA . VAL A 1 88 ? 4.712 -1.679 -4.249 1.00 93.75 88 VAL A CA 1
ATOM 670 C C . VAL A 1 88 ? 5.744 -0.724 -3.680 1.00 93.75 88 VAL A C 1
ATOM 672 O O . VAL A 1 88 ? 6.762 -0.468 -4.319 1.00 93.75 88 VAL A O 1
ATOM 675 N N . VAL A 1 89 ? 5.480 -0.163 -2.506 1.00 92.38 89 VAL A N 1
ATOM 676 C CA . VAL A 1 89 ? 6.408 0.733 -1.815 1.00 92.38 89 VAL A CA 1
ATOM 677 C C . VAL A 1 89 ? 6.599 0.260 -0.392 1.00 92.38 89 VAL A C 1
ATOM 679 O O . VAL A 1 89 ? 5.620 0.091 0.330 1.00 92.38 89 VAL A O 1
ATOM 682 N N . CYS A 1 90 ? 7.853 0.087 0.011 1.00 91.06 90 CYS A N 1
ATOM 683 C CA . CYS A 1 90 ? 8.201 -0.152 1.401 1.00 91.06 90 CYS A CA 1
ATOM 684 C C . CYS A 1 90 ? 8.472 1.189 2.091 1.00 91.06 90 CYS A C 1
ATOM 686 O O . CYS A 1 90 ? 9.288 1.988 1.621 1.00 91.06 90 CYS A O 1
ATOM 688 N N . HIS A 1 91 ? 7.783 1.441 3.200 1.00 87.81 91 HIS A N 1
ATOM 689 C CA . HIS A 1 91 ? 7.987 2.593 4.063 1.00 87.81 91 HIS A CA 1
ATOM 690 C C . HIS A 1 91 ? 8.552 2.152 5.412 1.00 87.81 91 HIS A C 1
ATOM 692 O O . HIS A 1 91 ? 8.045 1.220 6.024 1.00 87.81 91 HIS A O 1
ATOM 698 N N . SER A 1 92 ? 9.530 2.884 5.931 1.00 85.69 92 SER A N 1
ATOM 699 C CA . SER A 1 92 ? 9.985 2.770 7.319 1.00 85.69 92 SER A CA 1
ATOM 700 C C . SER A 1 92 ? 10.004 4.159 7.941 1.00 85.69 92 SER A C 1
ATOM 702 O O . SER A 1 92 ? 10.429 5.113 7.292 1.00 85.69 92 SER A O 1
ATOM 704 N N . HIS A 1 93 ? 9.466 4.306 9.156 1.00 80.94 93 HIS A N 1
ATOM 705 C CA . HIS A 1 93 ? 9.281 5.609 9.815 1.00 80.94 93 HIS A CA 1
ATOM 706 C C . HIS A 1 93 ? 8.607 6.667 8.911 1.00 80.94 93 HIS A C 1
ATOM 708 O O . HIS A 1 93 ? 9.005 7.830 8.882 1.00 80.94 93 HIS A O 1
ATOM 714 N N . SER A 1 94 ? 7.597 6.251 8.137 1.00 74.31 94 SER A N 1
ATOM 715 C CA . SER A 1 94 ? 6.887 7.066 7.129 1.00 74.31 94 SER A CA 1
ATOM 716 C C . SER A 1 94 ? 7.728 7.537 5.931 1.00 74.31 94 SER A C 1
ATOM 718 O O . SER A 1 94 ? 7.229 8.279 5.086 1.00 74.31 94 SER A O 1
ATOM 720 N N . MET A 1 95 ? 8.973 7.083 5.803 1.00 82.75 95 MET A N 1
ATOM 721 C CA . MET A 1 95 ? 9.864 7.389 4.683 1.00 82.75 95 MET A CA 1
ATOM 722 C C . MET A 1 95 ? 9.883 6.216 3.705 1.00 82.75 95 MET A C 1
ATOM 724 O O . MET A 1 95 ? 10.050 5.071 4.118 1.00 82.75 95 MET A O 1
ATOM 728 N N . GLU A 1 96 ? 9.699 6.490 2.413 1.00 88.56 96 GLU A N 1
ATOM 729 C CA . GLU A 1 96 ? 9.870 5.485 1.355 1.00 88.56 96 GLU A CA 1
ATOM 730 C C . GLU A 1 96 ? 11.326 4.999 1.337 1.00 88.56 96 GLU A C 1
ATOM 732 O O . GLU A 1 96 ? 12.248 5.808 1.362 1.00 88.56 96 GLU A O 1
ATOM 737 N N . GLN A 1 97 ? 11.523 3.681 1.324 1.00 88.75 97 GLN A N 1
ATOM 738 C CA . GLN A 1 97 ? 12.839 3.032 1.316 1.00 88.75 97 GLN A CA 1
ATOM 739 C C . GLN A 1 97 ? 13.213 2.570 -0.090 1.00 88.75 97 GLN A C 1
ATOM 741 O O . GLN A 1 97 ? 14.321 2.802 -0.587 1.00 88.75 97 GLN A O 1
ATOM 746 N N . HIS A 1 98 ? 12.264 1.906 -0.737 1.00 90.62 98 HIS A N 1
ATOM 747 C CA . HIS A 1 98 ? 12.371 1.430 -2.099 1.00 90.62 98 HIS A CA 1
ATOM 748 C C . HIS A 1 98 ? 10.973 1.161 -2.659 1.00 90.62 98 HIS A C 1
ATOM 750 O O . HIS A 1 98 ? 9.992 1.033 -1.918 1.00 90.62 98 HIS A O 1
ATOM 756 N N . SER A 1 99 ? 10.899 1.045 -3.978 1.00 93.19 99 SER A N 1
ATOM 757 C CA . SER A 1 99 ? 9.692 0.661 -4.687 1.00 93.19 99 SER A CA 1
ATOM 758 C C . SER A 1 99 ? 9.968 -0.423 -5.712 1.00 93.19 99 SER A C 1
ATOM 760 O O . SER A 1 99 ? 11.081 -0.550 -6.224 1.00 93.19 99 SER A O 1
ATOM 762 N N . ILE A 1 100 ? 8.931 -1.201 -5.994 1.00 93.06 100 ILE A N 1
ATOM 763 C CA . ILE A 1 100 ? 8.925 -2.261 -6.991 1.00 93.06 100 ILE A CA 1
ATOM 764 C C . ILE A 1 100 ? 7.749 -2.000 -7.919 1.00 93.06 100 ILE A C 1
ATOM 766 O O . ILE A 1 100 ? 6.622 -1.784 -7.463 1.00 93.06 100 ILE A O 1
ATOM 770 N N . GLN A 1 101 ? 8.003 -1.985 -9.220 1.00 93.19 101 GLN A N 1
ATOM 771 C CA . GLN A 1 101 ? 6.965 -1.788 -10.225 1.00 93.19 101 GLN A CA 1
ATOM 772 C C . GLN A 1 101 ? 7.355 -2.453 -11.539 1.00 93.19 101 GLN A C 1
ATOM 774 O O . GLN A 1 101 ? 8.526 -2.730 -11.787 1.00 93.19 101 GLN A O 1
ATOM 779 N N . TRP A 1 102 ? 6.364 -2.656 -12.394 1.00 91.12 102 TRP A N 1
ATOM 780 C CA . TRP A 1 102 ? 6.599 -2.978 -13.791 1.00 91.12 102 TRP A CA 1
ATOM 781 C C . TRP A 1 102 ? 7.018 -1.724 -14.575 1.00 91.12 102 TRP A C 1
ATOM 783 O O . TRP A 1 102 ? 6.414 -0.661 -14.405 1.00 91.12 102 TRP A O 1
ATOM 793 N N . ASP A 1 103 ? 8.031 -1.855 -15.428 1.00 89.81 103 ASP A N 1
ATOM 794 C CA . ASP A 1 103 ? 8.470 -0.841 -16.385 1.00 89.81 103 ASP A CA 1
ATOM 795 C C . ASP A 1 103 ? 8.176 -1.317 -17.814 1.00 89.81 103 ASP A C 1
ATOM 797 O O . ASP A 1 103 ? 8.748 -2.289 -18.305 1.00 89.81 103 ASP A O 1
ATOM 801 N N . ASP A 1 104 ? 7.276 -0.601 -18.484 1.00 85.94 104 ASP A N 1
ATOM 802 C CA . ASP A 1 104 ? 6.832 -0.909 -19.843 1.00 85.94 104 ASP A CA 1
ATOM 803 C C . ASP A 1 104 ? 7.896 -0.704 -20.918 1.00 85.94 104 ASP A C 1
ATOM 805 O O . ASP A 1 104 ? 7.806 -1.313 -21.981 1.00 85.94 104 ASP A O 1
ATOM 809 N N . GLN A 1 105 ? 8.875 0.168 -20.677 1.00 88.12 105 GLN A N 1
ATOM 810 C CA . GLN A 1 105 ? 9.949 0.424 -21.636 1.00 88.12 105 GLN A CA 1
ATOM 811 C C . GLN A 1 105 ? 11.039 -0.635 -21.526 1.00 88.12 105 GLN A C 1
ATOM 813 O O . GLN A 1 105 ? 11.612 -1.035 -22.537 1.00 88.12 105 GLN A O 1
ATOM 818 N N . ALA A 1 106 ? 11.314 -1.081 -20.300 1.00 88.19 106 ALA A N 1
ATOM 819 C CA . ALA A 1 106 ? 12.301 -2.119 -20.034 1.00 88.19 106 ALA A CA 1
ATOM 820 C C . ALA A 1 106 ? 11.748 -3.546 -20.201 1.00 88.19 106 ALA A C 1
ATOM 822 O O . ALA A 1 106 ? 12.543 -4.482 -20.217 1.00 88.19 106 ALA A O 1
ATOM 823 N N . ASP A 1 107 ? 10.421 -3.712 -20.301 1.00 87.25 107 ASP A N 1
ATOM 824 C CA . ASP A 1 107 ? 9.732 -5.015 -20.284 1.00 87.25 107 ASP A CA 1
ATOM 825 C C . ASP A 1 107 ? 10.165 -5.862 -19.069 1.00 87.25 107 ASP A C 1
ATOM 827 O O . ASP A 1 107 ? 10.505 -7.044 -19.165 1.00 87.25 107 ASP A O 1
ATOM 831 N N . ALA A 1 108 ? 10.237 -5.204 -17.906 1.00 90.12 108 ALA A N 1
ATOM 832 C CA . ALA A 1 108 ? 10.863 -5.753 -16.710 1.00 90.12 108 ALA A CA 1
ATOM 833 C C . ALA A 1 108 ? 10.205 -5.262 -15.418 1.00 90.12 108 ALA A C 1
ATOM 835 O O . ALA A 1 108 ? 9.638 -4.171 -15.346 1.00 90.12 108 ALA A O 1
ATOM 836 N N . VAL A 1 109 ? 10.361 -6.039 -14.345 1.00 91.06 109 VAL A N 1
ATOM 837 C CA . VAL A 1 109 ? 10.105 -5.553 -12.984 1.00 91.06 109 VAL A CA 1
ATOM 838 C C . VAL A 1 109 ? 11.362 -4.863 -12.471 1.00 91.06 109 VAL A C 1
ATOM 840 O O . VAL A 1 109 ? 12.433 -5.467 -12.418 1.00 91.06 109 VAL A O 1
ATOM 843 N N . VAL A 1 110 ? 11.232 -3.608 -12.055 1.00 93.56 110 VAL A N 1
ATOM 844 C CA . VAL A 1 110 ? 12.340 -2.796 -11.545 1.00 93.56 110 VAL A CA 1
ATOM 845 C C . VAL A 1 110 ? 12.188 -2.546 -10.052 1.00 93.56 110 VAL A C 1
ATOM 847 O O . VAL A 1 110 ? 11.091 -2.279 -9.559 1.00 93.56 110 VAL A O 1
ATOM 850 N N . VAL A 1 111 ? 13.312 -2.602 -9.337 1.00 93.69 111 VAL A N 1
ATOM 851 C CA . VAL A 1 111 ? 13.423 -2.198 -7.933 1.00 93.69 111 VAL A CA 1
ATOM 852 C C . VAL A 1 111 ? 14.233 -0.917 -7.870 1.00 93.69 111 VAL A C 1
ATOM 854 O O . VAL A 1 111 ? 15.399 -0.892 -8.270 1.00 93.69 111 VAL A O 1
ATOM 857 N N . VAL A 1 112 ? 13.634 0.146 -7.347 1.00 94.50 112 VAL A N 1
ATOM 858 C CA . VAL A 1 112 ? 14.230 1.484 -7.298 1.00 94.50 112 VAL A CA 1
ATOM 859 C C . VAL A 1 112 ? 14.324 1.939 -5.848 1.00 94.50 112 VAL A C 1
ATOM 861 O O . VAL A 1 112 ? 13.368 1.825 -5.087 1.00 94.50 112 VAL A O 1
ATOM 864 N N . SER A 1 113 ? 15.487 2.443 -5.447 1.00 92.62 113 SER A N 1
ATOM 865 C CA . SER A 1 113 ? 15.685 3.040 -4.120 1.00 92.62 113 SER A CA 1
ATOM 866 C C . SER A 1 113 ? 14.907 4.348 -3.947 1.00 92.62 113 SER A C 1
ATOM 868 O O . SER A 1 113 ? 14.547 4.999 -4.924 1.00 92.62 113 SER A O 1
ATOM 870 N N . ALA A 1 114 ? 14.755 4.801 -2.702 1.00 89.94 114 ALA A N 1
ATOM 871 C CA . ALA A 1 114 ? 14.205 6.121 -2.389 1.00 89.94 114 ALA A CA 1
ATOM 872 C C . ALA A 1 114 ? 14.907 7.286 -3.119 1.00 89.94 114 ALA A C 1
ATOM 874 O O . ALA A 1 114 ? 14.277 8.292 -3.430 1.00 89.94 114 ALA A O 1
ATOM 875 N N . ALA A 1 115 ? 16.203 7.145 -3.425 1.00 92.12 115 ALA A N 1
ATOM 876 C CA . ALA A 1 115 ? 16.985 8.137 -4.166 1.00 92.12 115 ALA A CA 1
ATOM 877 C C . ALA A 1 115 ? 16.738 8.112 -5.690 1.00 92.12 115 ALA A C 1
ATOM 879 O O . ALA A 1 115 ? 17.391 8.845 -6.426 1.00 92.12 115 ALA A O 1
ATOM 880 N N . GLY A 1 116 ? 15.846 7.248 -6.187 1.00 90.75 116 GLY A N 1
ATOM 881 C CA . GLY A 1 116 ? 15.585 7.078 -7.620 1.00 90.75 116 GLY A CA 1
ATOM 882 C C . GLY A 1 116 ? 16.606 6.195 -8.346 1.00 90.75 116 GLY A C 1
ATOM 883 O O . GLY A 1 116 ? 16.526 6.034 -9.559 1.00 90.75 116 GLY A O 1
ATOM 884 N N . ILE A 1 117 ? 17.559 5.601 -7.622 1.00 93.69 117 ILE A N 1
ATOM 885 C CA . ILE A 1 117 ? 18.589 4.729 -8.203 1.00 93.69 117 ILE A CA 1
ATOM 886 C C . ILE A 1 117 ? 18.018 3.323 -8.413 1.00 93.69 117 ILE A C 1
ATOM 888 O O . ILE A 1 117 ? 17.510 2.723 -7.457 1.00 93.69 117 ILE A O 1
ATOM 892 N N . LEU A 1 118 ? 18.137 2.799 -9.638 1.00 94.38 118 LEU A N 1
ATOM 893 C CA . LEU A 1 118 ? 17.823 1.412 -9.991 1.00 94.38 118 LEU A CA 1
ATOM 894 C C . LEU A 1 118 ? 18.750 0.454 -9.227 1.00 94.38 118 LEU A C 1
ATOM 896 O O . LEU A 1 118 ? 19.970 0.566 -9.322 1.00 94.38 118 LEU A O 1
ATOM 900 N N . ARG A 1 119 ? 18.170 -0.480 -8.469 1.00 93.00 119 ARG A N 1
ATOM 901 C CA . ARG A 1 119 ? 18.904 -1.503 -7.704 1.00 93.00 119 ARG A CA 1
ATOM 902 C C . ARG A 1 119 ? 18.904 -2.853 -8.406 1.00 93.00 119 ARG A C 1
ATOM 904 O O . ARG A 1 119 ? 19.949 -3.479 -8.520 1.00 93.00 119 ARG A O 1
ATOM 911 N N . PHE A 1 120 ? 17.732 -3.284 -8.862 1.00 90.69 120 PHE A N 1
ATOM 912 C CA . PHE A 1 120 ? 17.542 -4.581 -9.504 1.00 90.69 120 PHE A CA 1
ATOM 913 C C . PHE A 1 120 ? 16.564 -4.458 -10.665 1.00 90.69 120 PHE A C 1
ATOM 915 O O . PHE A 1 120 ? 15.654 -3.627 -10.639 1.00 90.69 120 PHE A O 1
ATOM 922 N N . MET A 1 121 ? 16.746 -5.320 -11.658 1.00 92.00 121 MET A N 1
ATOM 923 C CA . MET A 1 121 ? 15.864 -5.466 -12.804 1.00 92.00 121 MET A CA 1
ATOM 924 C C . MET A 1 121 ? 15.653 -6.958 -13.047 1.00 92.00 121 MET A C 1
ATOM 926 O O . MET A 1 121 ? 16.622 -7.704 -13.183 1.00 92.00 121 MET A O 1
ATOM 930 N N . TYR A 1 122 ? 14.394 -7.378 -13.075 1.00 88.12 122 TYR A N 1
ATOM 931 C CA . TYR A 1 122 ? 13.989 -8.755 -13.317 1.00 88.12 122 TYR A CA 1
ATOM 932 C C . TYR A 1 122 ? 13.294 -8.833 -14.669 1.00 88.12 122 TYR A C 1
ATOM 934 O O . TYR A 1 122 ? 12.209 -8.279 -14.852 1.00 88.12 122 TYR A O 1
ATOM 942 N N . THR A 1 123 ? 13.927 -9.530 -15.604 1.00 86.75 123 THR A N 1
ATOM 943 C CA . THR A 1 123 ? 13.373 -9.821 -16.926 1.00 86.75 123 THR A CA 1
ATOM 944 C C . THR A 1 123 ? 12.890 -11.265 -16.974 1.00 86.75 123 THR A C 1
ATOM 946 O O . THR A 1 123 ? 13.473 -12.148 -16.339 1.00 86.75 123 THR A O 1
ATOM 949 N N . GLY A 1 124 ? 11.831 -11.519 -17.740 1.00 70.00 124 GLY A N 1
ATOM 950 C CA . GLY A 1 124 ? 11.405 -12.883 -18.043 1.00 70.00 124 GLY A CA 1
ATOM 951 C C . GLY A 1 124 ? 12.440 -13.636 -18.894 1.00 70.00 124 GLY A C 1
ATOM 952 O O . GLY A 1 124 ? 13.377 -13.028 -19.422 1.00 70.00 124 GLY A O 1
ATOM 953 N N . PRO A 1 125 ? 12.295 -14.964 -19.051 1.00 64.19 125 PRO A N 1
ATOM 954 C CA . PRO A 1 125 ? 13.066 -15.703 -20.045 1.00 64.19 125 PRO A CA 1
ATOM 955 C C . PRO A 1 125 ? 12.830 -15.104 -21.444 1.00 64.19 125 PRO A C 1
ATOM 957 O O . PRO A 1 125 ? 11.721 -14.635 -21.711 1.00 64.19 125 PRO A O 1
ATOM 960 N N . PRO A 1 126 ? 13.827 -15.125 -22.349 1.00 59.91 126 PRO A N 1
ATOM 961 C CA . PRO A 1 126 ? 13.644 -14.627 -23.708 1.00 59.91 126 PRO A CA 1
ATOM 962 C C . PRO A 1 126 ? 12.514 -15.408 -24.390 1.00 59.91 126 PRO A C 1
ATOM 964 O O . PRO A 1 126 ? 12.657 -16.597 -24.680 1.00 59.91 126 PRO A O 1
ATOM 967 N N . SER A 1 127 ? 11.366 -14.761 -24.596 1.00 57.72 127 SER A N 1
ATOM 968 C CA . SER A 1 127 ? 10.204 -15.393 -25.216 1.00 57.72 127 SER A CA 1
ATOM 969 C C . SER A 1 127 ? 10.296 -15.296 -26.741 1.00 57.72 127 SER A C 1
ATOM 971 O O . SER A 1 127 ? 10.720 -14.292 -27.312 1.00 57.72 127 SER A O 1
ATOM 973 N N . THR A 1 128 ? 9.874 -16.356 -27.430 1.00 53.75 128 THR A N 1
ATOM 974 C CA . THR A 1 128 ? 9.699 -16.371 -28.892 1.00 53.75 128 THR A CA 1
ATOM 975 C C . THR A 1 128 ? 8.315 -15.868 -29.324 1.00 53.75 128 THR A C 1
ATOM 977 O O . THR A 1 128 ? 8.064 -15.712 -30.518 1.00 53.75 128 THR A O 1
ATOM 980 N N . HIS A 1 129 ? 7.422 -15.572 -28.372 1.00 56.69 129 HIS A N 1
ATOM 981 C CA . HIS A 1 129 ? 6.070 -15.066 -28.605 1.00 56.69 129 HIS A CA 1
ATOM 982 C C . HIS A 1 129 ? 5.849 -13.724 -27.890 1.00 56.69 129 HIS A C 1
ATOM 984 O O . HIS A 1 129 ? 6.132 -13.583 -26.703 1.00 56.69 129 HIS A O 1
ATOM 990 N N . ARG A 1 130 ? 5.323 -12.744 -28.642 1.00 52.31 130 ARG A N 1
ATOM 991 C CA . ARG A 1 130 ? 5.062 -11.336 -28.267 1.00 52.31 130 ARG A CA 1
ATOM 992 C C . ARG A 1 130 ? 3.908 -11.146 -27.262 1.00 52.31 130 ARG A C 1
ATOM 994 O O . ARG A 1 130 ? 3.102 -10.230 -27.418 1.00 52.31 130 ARG A O 1
ATOM 1001 N N . GLU A 1 131 ? 3.783 -11.996 -26.253 1.00 57.28 131 GLU A N 1
ATOM 1002 C CA . GLU A 1 131 ? 2.816 -11.755 -25.180 1.00 57.28 131 GLU A CA 1
ATOM 1003 C C . GLU A 1 131 ? 3.481 -10.981 -24.038 1.00 57.28 131 GLU A C 1
ATOM 1005 O O . GLU A 1 131 ? 4.535 -11.362 -23.530 1.00 57.28 131 GLU A O 1
ATOM 1010 N N . SER A 1 132 ? 2.873 -9.848 -23.672 1.00 59.19 132 SER A N 1
ATOM 1011 C CA . SER A 1 132 ? 3.339 -8.986 -22.586 1.00 59.19 132 SER A CA 1
ATOM 1012 C C . SER A 1 132 ? 3.309 -9.761 -21.271 1.00 59.19 132 SER A C 1
ATOM 1014 O O . SER A 1 132 ? 2.244 -10.161 -20.806 1.00 59.19 132 SER A O 1
ATOM 1016 N N . SER A 1 133 ? 4.474 -9.951 -20.653 1.00 66.62 133 SER A N 1
ATOM 1017 C CA . SER A 1 133 ? 4.622 -10.679 -19.385 1.00 66.62 133 SER A CA 1
ATOM 1018 C C . SER A 1 133 ? 4.401 -9.768 -18.173 1.00 66.62 133 SER A C 1
ATOM 1020 O O . SER A 1 133 ? 5.087 -9.885 -17.158 1.00 66.62 133 SER A O 1
ATOM 1022 N N . ARG A 1 134 ? 3.444 -8.835 -18.279 1.00 71.81 134 ARG A N 1
ATOM 1023 C CA . ARG A 1 134 ? 3.079 -7.939 -17.179 1.00 71.81 134 ARG A CA 1
ATOM 1024 C C . ARG A 1 134 ? 2.582 -8.774 -15.997 1.00 71.81 134 ARG A C 1
ATOM 1026 O O . ARG A 1 134 ? 1.599 -9.502 -16.147 1.00 71.81 134 ARG A O 1
ATOM 1033 N N . PRO A 1 135 ? 3.209 -8.673 -14.816 1.00 73.81 135 PRO A N 1
ATOM 1034 C CA . PRO A 1 135 ? 2.749 -9.410 -13.654 1.00 73.81 135 PRO A C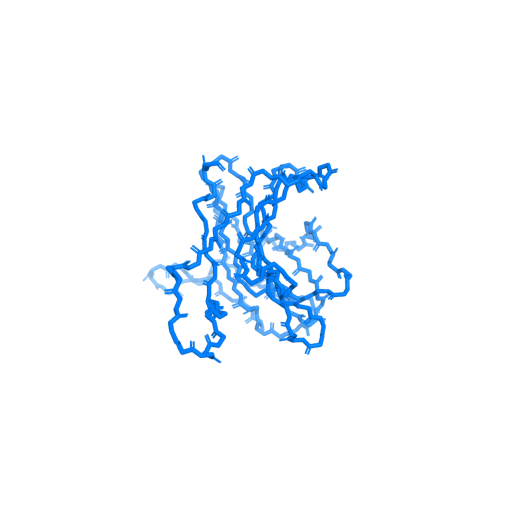A 1
ATOM 1035 C C . PRO A 1 135 ? 1.373 -8.895 -13.221 1.00 73.81 135 PRO A C 1
ATOM 1037 O O . PRO A 1 135 ? 1.154 -7.689 -13.112 1.00 73.81 135 PRO A O 1
ATOM 1040 N N . TYR A 1 136 ? 0.454 -9.815 -12.920 1.00 68.81 136 TYR A N 1
ATOM 1041 C CA . TYR A 1 136 ? -0.859 -9.475 -12.355 1.00 68.81 136 TYR A CA 1
ATOM 1042 C C . TYR A 1 136 ? -0.771 -8.965 -10.911 1.00 68.81 136 TYR A C 1
ATOM 1044 O O . TYR A 1 136 ? -1.657 -8.250 -10.450 1.00 68.81 136 TYR A O 1
ATOM 1052 N N . GLY A 1 137 ? 0.293 -9.331 -10.194 1.00 69.94 137 GLY A N 1
ATOM 1053 C CA . GLY A 1 137 ? 0.533 -8.922 -8.819 1.00 69.94 137 GLY A CA 1
ATOM 1054 C C . GLY A 1 137 ? 2.023 -8.896 -8.510 1.00 69.94 137 GLY A C 1
ATOM 1055 O O . GLY A 1 137 ? 2.793 -9.695 -9.038 1.00 69.94 137 GLY A O 1
ATOM 1056 N N . ILE A 1 138 ? 2.421 -7.963 -7.653 1.00 75.44 138 ILE A N 1
ATOM 1057 C CA . ILE A 1 138 ? 3.781 -7.837 -7.135 1.00 75.44 138 ILE A CA 1
ATOM 1058 C C . ILE A 1 138 ? 3.661 -7.889 -5.616 1.00 75.44 138 ILE A C 1
ATOM 1060 O O . ILE A 1 138 ? 2.849 -7.172 -5.032 1.00 75.44 138 ILE A O 1
ATOM 1064 N N . THR A 1 139 ? 4.463 -8.738 -4.986 1.00 75.12 139 THR A N 1
ATOM 1065 C CA . THR A 1 139 ? 4.616 -8.790 -3.532 1.00 75.12 139 THR A CA 1
ATOM 1066 C C . THR A 1 139 ? 6.101 -8.781 -3.200 1.00 75.12 139 THR A C 1
ATOM 1068 O O . THR A 1 139 ? 6.920 -9.211 -4.012 1.00 75.12 139 THR A O 1
ATOM 1071 N N . THR A 1 140 ? 6.451 -8.272 -2.028 1.00 76.31 140 THR A N 1
ATOM 1072 C CA . THR A 1 140 ? 7.802 -8.382 -1.479 1.00 76.31 140 THR A CA 1
ATOM 1073 C C . THR A 1 140 ? 7.702 -8.704 -0.004 1.00 76.31 140 THR A C 1
ATOM 1075 O O . THR A 1 140 ? 6.702 -8.382 0.639 1.00 76.31 140 THR A O 1
ATOM 1078 N N . ASP A 1 141 ? 8.734 -9.353 0.512 1.00 75.94 141 ASP A N 1
ATOM 1079 C CA . ASP A 1 141 ? 8.919 -9.473 1.947 1.00 75.94 141 ASP A CA 1
ATOM 1080 C C . ASP A 1 141 ? 9.148 -8.060 2.520 1.00 75.94 141 ASP A C 1
ATOM 1082 O O . ASP A 1 141 ? 10.023 -7.346 2.016 1.00 75.94 141 ASP A O 1
ATOM 1086 N N . PRO A 1 142 ? 8.333 -7.597 3.483 1.00 71.06 142 PRO A N 1
ATOM 1087 C CA . PRO A 1 142 ? 8.502 -6.279 4.080 1.00 71.06 142 PRO A CA 1
ATOM 1088 C C . PRO A 1 142 ? 9.677 -6.208 5.077 1.00 71.06 142 PRO A C 1
ATOM 1090 O O . PRO A 1 142 ? 10.024 -5.099 5.493 1.00 71.06 142 PRO A O 1
ATOM 1093 N N . ASP A 1 143 ? 10.264 -7.347 5.467 1.00 70.94 143 ASP A N 1
ATOM 1094 C CA . ASP A 1 143 ? 11.408 -7.439 6.386 1.00 70.94 143 ASP A CA 1
ATOM 1095 C C . ASP A 1 143 ? 12.781 -7.459 5.661 1.00 70.94 143 ASP A C 1
ATOM 1097 O O . ASP A 1 143 ? 13.816 -7.553 6.327 1.00 70.94 143 ASP A O 1
ATOM 1101 N N . VAL A 1 144 ? 12.811 -7.340 4.321 1.00 58.97 144 VAL A N 1
ATOM 1102 C CA . VAL A 1 144 ? 14.030 -7.365 3.472 1.00 58.97 144 VAL A CA 1
ATOM 1103 C C . VAL A 1 144 ? 14.412 -5.987 2.920 1.00 58.97 144 VAL A C 1
ATOM 1105 O O . VAL A 1 144 ? 13.520 -5.209 2.504 1.00 58.97 144 VAL A O 1
#

pLDDT: mean 86.46, std 10.15, range [52.31, 96.38]